Protein AF-A0A7S1DMM5-F1 (afdb_monomer)

pLDDT: mean 71.48, std 22.18, range [32.56, 97.69]

Secondary structure (DSSP, 8-state):
------------------HHHHHHHHHHHHHHHT-SS---TTB--HHHHHHHHHHHHHHHTTPPTT--EEEEPPTT-----S-GGGGTTSEEEE-TT---EEEEEEETTEEEEEE-TT--HHHHHH---

Mean predicted aligned error: 15.07 Å

Sequence (129 aa):
TRIAKAGAKTIKGGVSVSKSSILKQEVEEEAKQQRKGAAFEGFKSLREHQADVQKVSEQVALRQEGQLITTRRRRGDSHCPRSESYKEQTLQVDISSLDGILAVDQVGGGWQALVEPRVTMEMLARTRC

Foldseek 3Di:
DDDDDDDDDDDPDDPCPDPVNVVVVVLVVVVVVVPPDPPDPFADEPVLLVVLVVQQVVLVVVDDPPAAEDEDDPPDDDPPPDDCVVVPRHSYGYSVSQAHWHDWDQDPNRIDTDGGPNHDPVNVVPDDD

Solvent-accessible surface area (backbone atoms only — not comparable to full-atom values): 8493 Å² total; per-residue (Å²): 138,84,88,84,90,83,78,90,80,81,80,83,85,77,83,78,78,48,75,70,56,57,58,52,49,56,59,52,52,58,61,57,70,69,71,80,61,82,90,53,98,47,66,40,54,72,69,57,51,51,54,48,52,49,55,39,50,57,52,58,68,69,55,57,89,92,53,49,76,42,76,43,64,73,95,84,76,68,87,62,87,65,77,68,69,81,53,74,80,27,51,69,36,68,50,75,79,39,41,30,34,64,48,77,47,81,53,95,94,43,81,47,73,45,66,33,92,54,47,44,71,67,57,59,72,66,58,80,130

Structure (mmCIF, N/CA/C/O backbone):
data_AF-A0A7S1DMM5-F1
#
_entry.id   AF-A0A7S1DMM5-F1
#
loop_
_atom_site.group_PDB
_atom_site.id
_atom_site.type_symbol
_atom_site.label_atom_id
_atom_site.label_alt_id
_atom_site.label_comp_id
_atom_site.label_asym_id
_atom_site.label_entity_id
_atom_site.label_seq_id
_atom_site.pdbx_PDB_ins_code
_atom_site.Cartn_x
_atom_site.Cartn_y
_atom_site.Cartn_z
_atom_site.occupancy
_atom_site.B_iso_or_equiv
_atom_site.auth_seq_id
_atom_site.auth_comp_id
_atom_site.auth_asym_id
_atom_site.auth_atom_id
_atom_site.pdbx_PDB_model_num
ATOM 1 N N . THR A 1 1 ? 44.134 -62.666 26.534 1.00 36.12 1 THR A N 1
ATOM 2 C CA . THR A 1 1 ? 44.958 -62.468 25.323 1.00 36.12 1 THR A CA 1
ATOM 3 C C . THR A 1 1 ? 44.084 -61.923 24.208 1.00 36.12 1 THR A C 1
ATOM 5 O O . THR A 1 1 ? 43.072 -62.538 23.921 1.00 36.12 1 THR A O 1
ATOM 8 N N . ARG A 1 2 ? 44.492 -60.783 23.626 1.00 33.69 2 ARG A N 1
ATOM 9 C CA . ARG A 1 2 ? 44.029 -60.129 22.377 1.00 33.69 2 ARG A CA 1
ATOM 10 C C . ARG A 1 2 ? 42.627 -59.495 22.319 1.00 33.69 2 ARG A C 1
ATOM 12 O O . ARG A 1 2 ? 41.638 -60.103 21.939 1.00 33.69 2 ARG A O 1
ATOM 19 N N . ILE A 1 3 ? 42.650 -58.186 22.573 1.00 38.72 3 ILE A N 1
ATOM 20 C CA . ILE A 1 3 ? 41.782 -57.151 22.000 1.00 38.72 3 ILE A CA 1
ATOM 21 C C . ILE A 1 3 ? 42.093 -57.046 20.496 1.00 38.72 3 ILE A C 1
ATOM 23 O O . ILE A 1 3 ? 43.269 -56.983 20.134 1.00 38.72 3 ILE A O 1
ATOM 27 N N . ALA A 1 4 ? 41.076 -56.959 19.636 1.00 39.75 4 ALA A N 1
ATOM 28 C CA . ALA A 1 4 ? 41.236 -56.533 18.245 1.00 39.75 4 ALA A CA 1
ATOM 29 C C . 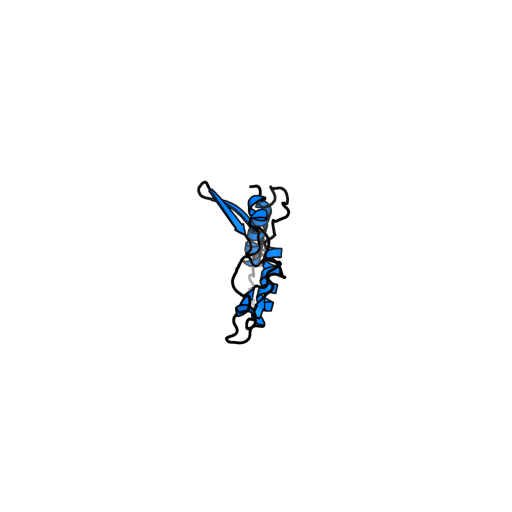ALA A 1 4 ? 40.339 -55.314 17.969 1.00 39.75 4 ALA A C 1
ATOM 31 O O . ALA A 1 4 ? 39.126 -55.423 17.822 1.00 39.75 4 ALA A O 1
ATOM 32 N N . LYS A 1 5 ? 40.982 -54.141 17.942 1.00 38.84 5 LYS A N 1
ATOM 33 C CA . LYS A 1 5 ? 40.499 -52.878 17.372 1.00 38.84 5 LYS A CA 1
ATOM 34 C C . LYS A 1 5 ? 40.654 -52.932 15.848 1.00 38.84 5 LYS A C 1
ATOM 36 O O . LYS A 1 5 ? 41.758 -53.189 15.383 1.00 38.84 5 LYS A O 1
ATOM 41 N N . ALA A 1 6 ? 39.609 -52.575 15.108 1.00 37.62 6 ALA A N 1
ATOM 42 C CA . ALA A 1 6 ? 39.661 -52.019 13.749 1.00 37.62 6 ALA A CA 1
ATOM 43 C C . ALA A 1 6 ? 38.243 -51.528 13.406 1.00 37.62 6 ALA A C 1
ATOM 45 O O . ALA A 1 6 ? 37.292 -52.266 13.608 1.00 37.62 6 ALA A O 1
ATOM 46 N N . GLY A 1 7 ? 37.956 -50.324 12.927 1.00 32.56 7 GLY A N 1
ATOM 47 C CA . GLY A 1 7 ? 38.735 -49.129 12.648 1.00 32.56 7 GLY A CA 1
ATOM 48 C C . GLY A 1 7 ? 37.713 -48.087 12.184 1.00 32.56 7 GLY A C 1
ATOM 49 O O . GLY A 1 7 ? 37.058 -48.281 11.163 1.00 32.56 7 GLY A O 1
ATOM 50 N N . ALA A 1 8 ? 37.519 -47.019 12.959 1.00 34.31 8 ALA A N 1
ATOM 51 C CA . ALA A 1 8 ? 36.659 -45.911 12.566 1.00 34.31 8 ALA A CA 1
ATOM 52 C C . ALA A 1 8 ? 37.339 -45.148 11.419 1.00 34.31 8 ALA A C 1
ATOM 54 O O . ALA A 1 8 ? 38.353 -44.481 11.621 1.00 34.31 8 ALA A O 1
ATOM 55 N N . LYS A 1 9 ? 36.802 -45.275 10.201 1.00 38.09 9 LYS A N 1
ATOM 56 C CA . LYS A 1 9 ? 37.155 -44.401 9.079 1.00 38.09 9 LYS A CA 1
ATOM 57 C C . LYS A 1 9 ? 36.395 -43.087 9.239 1.00 38.09 9 LYS A C 1
ATOM 59 O O . LYS A 1 9 ? 35.219 -42.991 8.907 1.00 38.09 9 LYS A O 1
ATOM 64 N N . THR A 1 10 ? 37.089 -42.080 9.754 1.00 33.09 10 THR A N 1
ATOM 65 C CA . THR A 1 10 ? 36.652 -40.684 9.759 1.00 33.09 10 THR A CA 1
ATOM 66 C C . THR A 1 10 ? 36.599 -40.177 8.320 1.00 33.09 10 THR A C 1
ATOM 68 O O . THR A 1 10 ? 37.634 -39.910 7.710 1.00 33.09 10 THR A O 1
ATOM 71 N N . ILE A 1 11 ? 35.396 -40.053 7.766 1.00 40.38 11 ILE A N 1
ATOM 72 C CA . ILE A 1 11 ? 35.171 -39.373 6.491 1.00 40.38 11 ILE A CA 1
ATOM 73 C C . ILE A 1 11 ? 35.142 -37.873 6.803 1.00 40.38 11 ILE A C 1
ATOM 75 O O . ILE A 1 11 ? 34.196 -37.363 7.399 1.00 40.38 11 ILE A O 1
ATOM 79 N N . LYS A 1 12 ? 36.232 -37.172 6.479 1.00 38.94 12 LYS A N 1
ATOM 80 C CA . LYS A 1 12 ? 36.279 -35.706 6.479 1.00 38.94 12 LYS A CA 1
ATOM 81 C C . LYS A 1 12 ? 35.443 -35.191 5.307 1.00 38.94 12 LYS A C 1
ATOM 83 O O . LYS A 1 12 ? 35.666 -35.615 4.180 1.00 38.94 12 LYS A O 1
ATOM 88 N N . GLY A 1 13 ? 34.571 -34.224 5.578 1.00 38.66 13 GLY A N 1
ATOM 89 C CA . GLY A 1 13 ? 33.978 -33.367 4.549 1.00 38.66 13 GLY A CA 1
ATOM 90 C C . GLY A 1 13 ? 32.559 -33.750 4.145 1.00 38.66 13 GLY A C 1
ATOM 91 O O . GLY A 1 13 ? 32.332 -34.231 3.045 1.00 38.66 13 GLY A O 1
ATOM 92 N N . GLY A 1 14 ? 31.595 -33.474 5.020 1.00 33.56 14 GLY A N 1
ATOM 93 C CA . GLY A 1 14 ? 30.191 -33.346 4.644 1.00 33.56 14 GLY A CA 1
ATOM 94 C C . GLY A 1 14 ? 29.725 -31.963 5.061 1.00 33.56 14 GLY A C 1
ATOM 95 O O . GLY A 1 14 ? 29.290 -31.783 6.194 1.00 33.56 14 GLY A O 1
ATOM 96 N N . VAL A 1 15 ? 29.889 -30.972 4.183 1.00 37.69 15 VAL A N 1
ATOM 97 C CA . VAL A 1 15 ? 29.257 -29.661 4.359 1.00 37.69 15 VAL A CA 1
ATOM 98 C C . VAL A 1 15 ? 27.755 -29.914 4.364 1.00 37.69 15 VAL A C 1
ATOM 100 O O . VAL A 1 15 ? 27.183 -30.297 3.346 1.00 37.69 15 VAL A O 1
ATOM 103 N N . SER A 1 16 ? 27.120 -29.739 5.520 1.00 41.06 16 SER A N 1
ATOM 104 C CA . SER A 1 16 ? 25.671 -29.645 5.620 1.00 41.06 16 SER A CA 1
ATOM 105 C C . SER A 1 16 ? 25.252 -28.354 4.923 1.00 41.06 16 SER A C 1
ATOM 107 O O . SER A 1 16 ? 25.162 -27.286 5.530 1.00 41.06 16 SER A O 1
ATOM 109 N N . VAL A 1 17 ? 25.035 -28.430 3.609 1.00 40.97 17 VAL A N 1
ATOM 110 C CA . VAL A 1 17 ? 24.385 -27.348 2.872 1.00 40.97 17 VAL A CA 1
ATOM 111 C C . VAL A 1 17 ? 22.955 -27.303 3.392 1.00 40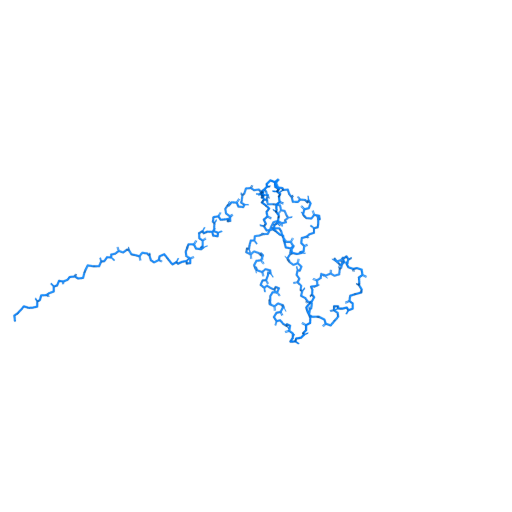.97 17 VAL A C 1
ATOM 113 O O . VAL A 1 17 ? 22.081 -28.072 3.001 1.00 40.97 17 VAL A O 1
ATOM 116 N N . SER A 1 18 ? 22.760 -26.461 4.398 1.00 45.09 18 SER A N 1
ATOM 117 C CA . SER A 1 18 ? 21.465 -26.228 5.011 1.00 45.09 18 SER A CA 1
ATOM 118 C C . SER A 1 18 ? 20.550 -25.663 3.923 1.00 45.09 18 SER A C 1
ATOM 120 O O . SER A 1 18 ? 20.989 -24.821 3.143 1.00 45.09 18 SER A O 1
ATOM 122 N N . LYS A 1 19 ? 19.285 -26.099 3.842 1.00 46.69 19 LYS A N 1
ATOM 123 C CA . LYS A 1 19 ? 18.287 -25.570 2.878 1.00 4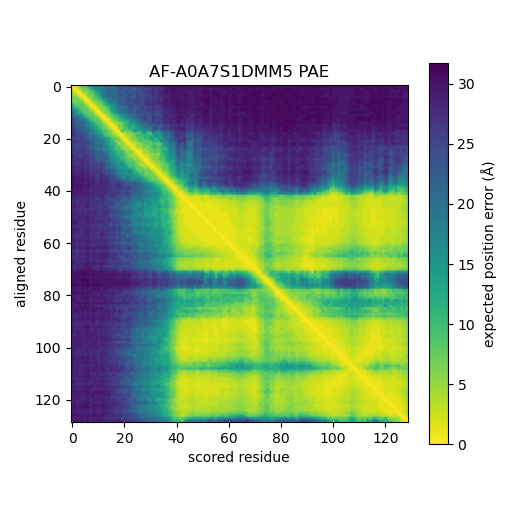6.69 19 LYS A CA 1
ATOM 124 C C . LYS A 1 19 ? 18.207 -24.032 2.867 1.00 46.69 19 LYS A C 1
ATOM 126 O O . LYS A 1 19 ? 17.846 -23.433 1.863 1.00 46.69 19 LYS A O 1
ATOM 131 N N . SER A 1 20 ? 18.607 -23.397 3.966 1.00 46.41 20 SER A N 1
ATOM 132 C CA . SER A 1 20 ? 18.768 -21.952 4.128 1.00 46.41 20 SER A CA 1
ATOM 133 C C . SER A 1 20 ? 19.859 -21.313 3.254 1.00 46.41 20 SER A C 1
ATOM 135 O O . SER A 1 20 ? 19.784 -20.115 3.004 1.00 46.41 20 SER A O 1
ATOM 137 N N . SER A 1 21 ? 20.855 -22.063 2.778 1.00 43.53 21 SER A N 1
ATOM 138 C CA . SER A 1 21 ? 21.899 -21.566 1.870 1.00 43.53 21 SER A CA 1
ATOM 139 C C . SER A 1 21 ? 21.444 -21.536 0.410 1.00 43.53 21 SER A C 1
ATOM 141 O O . SER A 1 21 ? 21.833 -20.633 -0.320 1.00 43.53 21 SER A O 1
ATOM 143 N N . ILE A 1 22 ? 20.582 -22.474 0.005 1.00 42.53 22 ILE A N 1
ATOM 144 C CA . ILE A 1 22 ? 20.029 -22.546 -1.358 1.00 42.53 22 ILE A CA 1
ATOM 145 C C . ILE A 1 22 ? 19.016 -21.415 -1.578 1.00 42.53 22 ILE A C 1
ATOM 147 O O . ILE A 1 22 ? 19.127 -20.670 -2.544 1.00 42.53 22 ILE A O 1
ATOM 151 N N . LEU A 1 23 ? 18.131 -21.185 -0.602 1.00 45.25 23 LEU A N 1
ATOM 152 C CA . LEU A 1 23 ? 17.177 -20.068 -0.636 1.00 45.25 23 LEU A CA 1
ATOM 153 C C . LEU A 1 23 ? 17.862 -18.692 -0.652 1.00 45.25 23 LEU A C 1
ATOM 155 O O . LEU A 1 23 ? 17.333 -17.745 -1.219 1.00 45.25 23 LEU A O 1
ATOM 159 N N . LYS A 1 24 ? 19.049 -18.559 -0.046 1.00 46.69 24 LYS A N 1
ATOM 160 C CA . LYS A 1 24 ? 19.819 -17.307 -0.098 1.00 46.69 24 LYS A CA 1
ATOM 161 C C . LYS A 1 24 ? 20.440 -17.055 -1.470 1.00 46.69 24 LYS A C 1
ATOM 163 O O . LYS A 1 24 ? 20.545 -15.899 -1.852 1.00 46.69 24 LYS A O 1
ATOM 168 N N . GLN A 1 25 ? 20.832 -18.107 -2.190 1.00 45.62 25 GLN A N 1
ATOM 169 C CA . GLN A 1 25 ? 21.426 -17.978 -3.522 1.00 45.62 25 GLN A CA 1
ATOM 170 C C . GLN A 1 25 ? 20.378 -17.668 -4.599 1.00 45.62 25 GLN A C 1
ATOM 172 O O . GLN A 1 25 ? 20.658 -16.852 -5.470 1.00 45.62 25 GLN A O 1
ATOM 177 N N . GLU A 1 26 ? 19.167 -18.227 -4.507 1.00 44.34 26 GLU A N 1
ATOM 178 C CA . GLU A 1 26 ? 18.071 -17.906 -5.442 1.00 44.34 26 GLU A CA 1
ATOM 179 C C . GLU A 1 26 ? 17.616 -16.441 -5.313 1.00 44.34 26 GLU A C 1
ATOM 181 O O . GLU A 1 26 ? 17.483 -15.745 -6.318 1.00 44.34 26 GLU A O 1
ATOM 186 N N . VAL A 1 27 ? 17.503 -15.923 -4.082 1.00 49.94 27 VAL A N 1
ATOM 187 C CA . VAL A 1 27 ? 17.165 -14.506 -3.829 1.00 49.94 27 VAL A CA 1
ATOM 188 C C . VAL A 1 27 ? 18.269 -13.554 -4.319 1.00 49.94 27 VAL A C 1
ATOM 190 O O . VAL A 1 27 ? 17.994 -12.426 -4.728 1.00 49.94 27 VAL A O 1
ATOM 193 N N . GLU A 1 28 ? 19.532 -13.984 -4.281 1.00 46.25 28 GLU A N 1
ATOM 194 C CA . GLU A 1 28 ? 20.670 -13.158 -4.700 1.00 46.25 28 GLU A CA 1
ATOM 195 C C . GLU A 1 28 ? 20.865 -13.136 -6.230 1.00 46.25 28 GLU A C 1
ATOM 197 O O . GLU A 1 28 ? 21.346 -12.136 -6.768 1.00 46.25 28 GLU A O 1
ATOM 202 N N . GLU A 1 29 ? 20.464 -14.196 -6.942 1.00 47.38 29 GLU A N 1
ATOM 203 C CA . GLU A 1 29 ? 20.469 -14.255 -8.413 1.00 47.38 29 GLU A CA 1
ATOM 204 C C . GLU A 1 29 ? 19.303 -13.459 -9.032 1.00 47.38 29 GLU A C 1
ATOM 206 O O . GLU A 1 29 ? 19.543 -12.678 -9.957 1.00 47.38 29 GLU A O 1
ATOM 211 N N . GLU A 1 30 ? 18.082 -13.519 -8.477 1.00 47.12 30 GLU A N 1
ATOM 212 C CA . GLU A 1 30 ? 16.967 -12.658 -8.931 1.00 47.12 30 GLU A CA 1
ATOM 213 C C . GLU A 1 30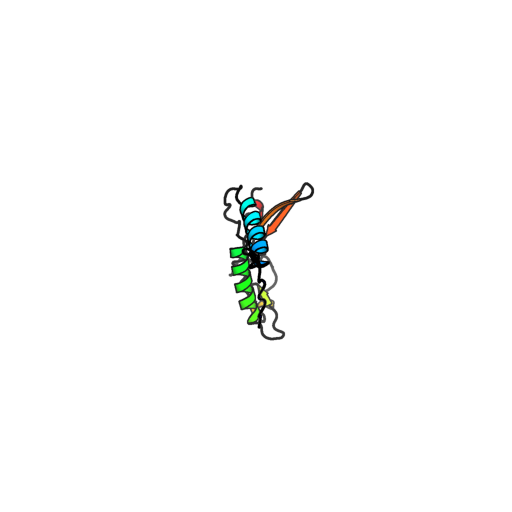 ? 17.283 -11.163 -8.740 1.00 47.12 30 GLU A C 1
ATOM 215 O O . GLU A 1 30 ? 17.036 -10.336 -9.623 1.00 47.12 30 GLU A O 1
ATOM 220 N N . ALA A 1 31 ? 17.943 -10.804 -7.633 1.00 47.78 31 ALA A N 1
ATOM 221 C CA . ALA A 1 31 ? 18.372 -9.429 -7.372 1.00 47.78 31 ALA A CA 1
ATOM 222 C C . ALA A 1 31 ? 19.464 -8.926 -8.341 1.00 47.78 31 ALA A C 1
ATOM 224 O O . ALA A 1 31 ? 19.652 -7.713 -8.490 1.00 47.78 31 ALA A O 1
ATOM 225 N N . LYS A 1 32 ? 20.208 -9.827 -8.999 1.00 44.47 32 LYS A N 1
ATOM 226 C CA . LYS A 1 32 ? 21.240 -9.459 -9.982 1.00 44.47 32 LYS A CA 1
ATOM 227 C C . LYS A 1 32 ? 20.671 -9.232 -11.379 1.00 44.47 32 LYS A C 1
ATOM 229 O O . LYS A 1 32 ? 21.217 -8.393 -12.098 1.00 44.47 32 LYS A O 1
ATOM 234 N N . GLN A 1 33 ? 19.567 -9.884 -11.749 1.00 44.19 33 GLN A N 1
ATOM 235 C CA . GLN A 1 33 ? 18.891 -9.617 -13.026 1.00 44.19 33 GLN A CA 1
ATOM 236 C C . GLN A 1 33 ? 18.150 -8.272 -13.050 1.00 44.19 33 GLN A C 1
ATOM 238 O O . GLN A 1 33 ? 18.047 -7.661 -14.110 1.00 44.19 33 GLN A O 1
ATOM 243 N N . GLN A 1 34 ? 17.767 -7.725 -11.893 1.00 50.84 34 GLN A N 1
ATOM 244 C CA . GLN A 1 34 ? 17.122 -6.406 -11.793 1.00 50.84 34 GLN A CA 1
ATOM 245 C C . GLN A 1 34 ? 18.070 -5.200 -11.983 1.00 50.84 34 GLN A C 1
ATOM 247 O O . GLN A 1 34 ? 17.621 -4.057 -12.001 1.00 50.84 34 GLN A O 1
ATOM 252 N N . ARG A 1 35 ? 19.389 -5.403 -12.137 1.00 51.44 35 ARG A N 1
ATOM 253 C CA . ARG A 1 35 ? 20.394 -4.313 -12.169 1.00 51.44 35 ARG A CA 1
ATOM 254 C C . ARG A 1 35 ? 20.905 -3.938 -13.565 1.00 51.44 35 ARG A C 1
ATOM 256 O O . ARG A 1 35 ? 22.061 -3.538 -13.713 1.00 51.44 35 ARG A O 1
ATOM 263 N N . LYS A 1 36 ? 20.072 -4.038 -14.600 1.00 42.03 36 LYS A N 1
ATOM 264 C CA . LYS A 1 36 ? 20.365 -3.453 -15.922 1.00 42.03 36 LYS A CA 1
ATOM 265 C C . LYS A 1 36 ? 19.203 -2.602 -16.428 1.00 42.03 36 LYS A C 1
ATOM 267 O O . LYS A 1 36 ? 18.612 -2.868 -17.461 1.00 42.03 36 LYS A O 1
ATOM 272 N N . GLY A 1 37 ? 18.927 -1.539 -15.692 1.00 38.75 37 GLY A N 1
ATOM 273 C CA . GLY A 1 37 ? 18.055 -0.442 -16.091 1.00 38.75 37 GLY A CA 1
ATOM 274 C C . GLY A 1 37 ? 18.303 0.697 -15.117 1.00 38.75 37 GLY A C 1
ATOM 275 O O . GLY A 1 37 ? 18.531 0.445 -13.937 1.00 38.75 37 GLY A O 1
ATOM 276 N N . ALA A 1 38 ? 18.382 1.931 -15.607 1.00 39.72 38 ALA A N 1
ATOM 277 C CA . ALA A 1 38 ? 18.610 3.108 -14.778 1.00 39.72 38 ALA A CA 1
ATOM 278 C C . ALA A 1 38 ? 17.691 3.095 -13.543 1.00 39.72 38 ALA A C 1
ATOM 280 O O . ALA A 1 38 ? 16.508 2.788 -13.670 1.00 39.72 38 ALA A O 1
ATOM 281 N N . ALA A 1 39 ? 18.235 3.419 -12.366 1.00 45.03 39 ALA A N 1
ATOM 282 C CA . ALA A 1 39 ? 17.452 3.578 -11.146 1.00 45.03 39 ALA A CA 1
ATOM 283 C C . ALA A 1 39 ? 16.440 4.714 -11.357 1.00 45.03 39 ALA A C 1
ATOM 285 O O . ALA A 1 39 ? 16.762 5.891 -11.212 1.00 45.03 39 ALA A O 1
ATOM 286 N N . PHE A 1 40 ? 15.238 4.359 -11.795 1.00 53.69 40 PHE A N 1
ATOM 287 C CA . PHE A 1 40 ? 14.116 5.273 -11.888 1.00 53.69 40 PHE A CA 1
ATOM 288 C C . PHE A 1 40 ? 13.619 5.553 -10.466 1.00 53.69 40 PHE A C 1
ATOM 290 O O . PHE A 1 40 ? 13.472 4.621 -9.669 1.00 53.69 40 PHE A O 1
ATOM 297 N N . GLU A 1 41 ? 13.394 6.832 -10.150 1.00 60.06 41 GLU A N 1
ATOM 298 C CA . GLU A 1 41 ? 12.751 7.288 -8.912 1.00 60.06 41 GLU A CA 1
ATOM 299 C C . GLU A 1 41 ? 11.338 6.688 -8.845 1.00 60.06 41 GLU A C 1
ATOM 301 O O . GLU A 1 41 ? 10.375 7.246 -9.361 1.00 60.06 41 GLU A O 1
ATOM 306 N N . GLY A 1 42 ? 11.224 5.483 -8.294 1.00 70.12 42 GLY A N 1
ATOM 307 C CA . GLY A 1 42 ? 9.971 4.735 -8.270 1.00 70.12 42 GLY A CA 1
ATOM 308 C C . GLY A 1 42 ? 10.148 3.230 -8.124 1.00 70.12 42 GLY A C 1
ATOM 309 O O . GLY A 1 42 ? 9.220 2.581 -7.653 1.00 70.12 42 GLY A O 1
ATOM 310 N N . PHE A 1 43 ? 11.317 2.666 -8.456 1.00 86.62 43 PHE A N 1
ATOM 311 C CA . PHE A 1 43 ? 11.580 1.259 -8.145 1.00 86.62 43 PHE A CA 1
ATOM 312 C C . PHE A 1 43 ? 11.969 1.084 -6.685 1.00 86.62 43 PHE A C 1
ATOM 314 O O . PHE A 1 43 ? 12.866 1.762 -6.182 1.00 86.62 43 PHE A O 1
ATOM 321 N N . LYS A 1 44 ? 11.307 0.137 -6.027 1.00 91.06 44 LYS A N 1
ATOM 322 C CA . LYS A 1 44 ? 11.565 -0.240 -4.644 1.00 91.06 44 LYS A CA 1
ATOM 323 C C . LYS A 1 44 ? 12.095 -1.667 -4.591 1.00 91.06 44 LYS A C 1
ATOM 325 O O . LYS A 1 44 ? 11.594 -2.557 -5.274 1.00 91.06 44 LYS A O 1
ATOM 330 N N . SER A 1 45 ? 13.103 -1.896 -3.756 1.00 92.31 45 SER A N 1
ATOM 331 C CA . SER A 1 45 ? 13.628 -3.241 -3.530 1.00 92.31 45 SER A CA 1
ATOM 332 C C . SER A 1 45 ? 12.657 -4.105 -2.719 1.00 92.31 45 SER A C 1
ATOM 334 O O . SER A 1 45 ? 11.901 -3.614 -1.878 1.00 92.31 45 SER A O 1
ATOM 336 N N . LEU A 1 46 ? 12.749 -5.430 -2.878 1.00 91.94 46 LEU A N 1
ATOM 337 C CA . LEU A 1 46 ? 11.957 -6.374 -2.079 1.00 91.94 46 LEU A CA 1
ATOM 338 C C . LEU A 1 46 ? 12.159 -6.175 -0.565 1.00 91.94 46 LEU A C 1
ATOM 340 O O . LEU A 1 46 ? 11.219 -6.313 0.213 1.00 91.94 46 LEU A O 1
ATOM 344 N N . ARG A 1 47 ? 13.376 -5.814 -0.140 1.00 93.69 47 ARG A N 1
ATOM 345 C CA . ARG A 1 47 ? 13.692 -5.558 1.273 1.00 93.69 47 ARG A CA 1
ATOM 346 C C . ARG A 1 47 ? 12.941 -4.343 1.818 1.00 93.69 47 ARG A C 1
ATOM 348 O O . ARG A 1 47 ? 12.448 -4.391 2.942 1.00 93.69 47 ARG A O 1
ATOM 355 N N . GLU A 1 48 ? 12.885 -3.259 1.050 1.00 94.12 48 GLU A N 1
ATOM 356 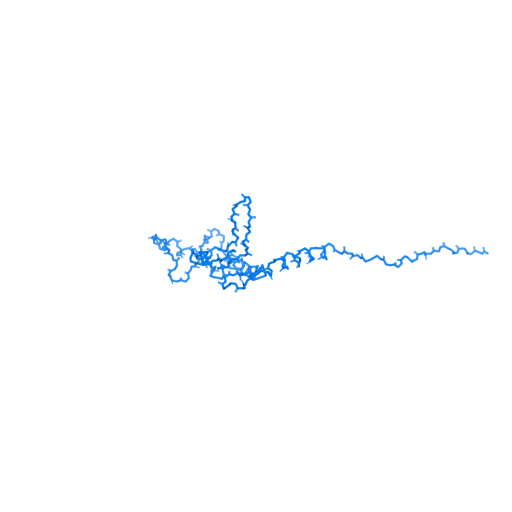C CA . GLU A 1 48 ? 12.145 -2.052 1.430 1.00 94.12 48 GLU A CA 1
ATOM 357 C C . GLU A 1 48 ? 10.643 -2.340 1.490 1.00 94.12 48 GLU A C 1
ATOM 359 O O . GLU A 1 48 ? 10.008 -2.017 2.491 1.00 94.12 48 GLU A O 1
ATOM 364 N N . HIS A 1 49 ? 10.108 -3.050 0.490 1.00 95.00 49 HIS A N 1
ATOM 365 C CA . HIS A 1 49 ? 8.713 -3.495 0.476 1.00 95.00 49 HIS A CA 1
ATOM 366 C C . HIS A 1 49 ? 8.360 -4.304 1.731 1.00 95.00 49 HIS A C 1
ATOM 368 O O . HIS A 1 49 ? 7.401 -3.994 2.433 1.00 95.00 49 HIS A O 1
ATOM 374 N N . GLN A 1 50 ? 9.169 -5.313 2.064 1.00 96.69 50 GLN A N 1
ATOM 375 C CA . GLN A 1 50 ? 8.953 -6.150 3.246 1.00 96.69 50 GLN A CA 1
ATOM 376 C C . GLN A 1 50 ? 8.970 -5.339 4.545 1.00 96.69 50 GLN A C 1
ATOM 378 O O . GLN A 1 50 ? 8.140 -5.572 5.422 1.00 96.69 50 GLN A O 1
ATOM 383 N N . ALA A 1 51 ? 9.889 -4.379 4.672 1.00 97.31 51 ALA A N 1
ATOM 384 C CA . ALA A 1 51 ? 9.951 -3.513 5.843 1.00 97.31 51 ALA A CA 1
ATOM 385 C C . ALA A 1 51 ? 8.698 -2.632 5.974 1.00 97.31 51 ALA A C 1
ATOM 387 O O . ALA A 1 51 ? 8.205 -2.426 7.083 1.00 97.31 51 ALA A O 1
ATOM 388 N N . ASP A 1 52 ? 8.162 -2.131 4.863 1.00 95.25 52 ASP A N 1
ATOM 389 C CA . ASP A 1 52 ? 6.943 -1.325 4.866 1.00 95.25 52 ASP A CA 1
ATOM 390 C C . ASP A 1 52 ? 5.692 -2.166 5.145 1.00 95.25 52 ASP A C 1
ATOM 392 O O . ASP A 1 52 ? 4.870 -1.780 5.979 1.00 95.25 52 ASP A O 1
ATOM 396 N N . VAL A 1 53 ? 5.580 -3.356 4.549 1.00 96.00 53 VAL A N 1
ATOM 397 C CA . VAL A 1 53 ? 4.501 -4.314 4.846 1.00 96.00 53 VAL A CA 1
ATOM 398 C C . VAL A 1 53 ? 4.515 -4.721 6.317 1.00 96.00 53 VAL A C 1
ATOM 400 O O . VAL A 1 53 ? 3.455 -4.779 6.939 1.00 96.00 53 VAL A O 1
ATOM 403 N N . GLN A 1 54 ? 5.693 -4.945 6.902 1.00 97.69 54 GLN A N 1
ATOM 404 C CA . GLN A 1 54 ? 5.821 -5.277 8.319 1.00 97.69 54 GLN A CA 1
ATOM 405 C C . GLN A 1 54 ? 5.264 -4.157 9.212 1.00 97.69 54 GLN A C 1
ATOM 407 O O . GLN A 1 54 ? 4.452 -4.431 10.094 1.00 97.69 54 GLN A O 1
ATOM 412 N N . LYS A 1 55 ? 5.598 -2.889 8.935 1.00 95.44 55 LYS A N 1
ATOM 413 C CA . LYS A 1 55 ? 5.042 -1.735 9.669 1.00 95.44 55 LYS A CA 1
ATOM 414 C C . LYS A 1 55 ? 3.523 -1.627 9.523 1.00 95.44 55 LYS A C 1
ATOM 416 O O . LYS A 1 55 ? 2.828 -1.270 10.472 1.00 95.44 55 LYS A O 1
ATOM 421 N N . VAL A 1 56 ? 2.990 -1.905 8.332 1.00 94.06 56 VAL A N 1
ATOM 422 C CA . VAL A 1 56 ? 1.538 -1.926 8.088 1.00 94.06 56 VAL A CA 1
ATOM 423 C C . VAL A 1 56 ? 0.884 -3.059 8.880 1.00 94.06 56 VAL A C 1
ATOM 425 O O . VAL A 1 56 ? -0.142 -2.843 9.522 1.00 94.06 56 VAL A O 1
ATOM 428 N N . SER A 1 57 ? 1.497 -4.244 8.902 1.00 96.00 57 SER A N 1
ATOM 429 C CA . SER A 1 57 ? 1.0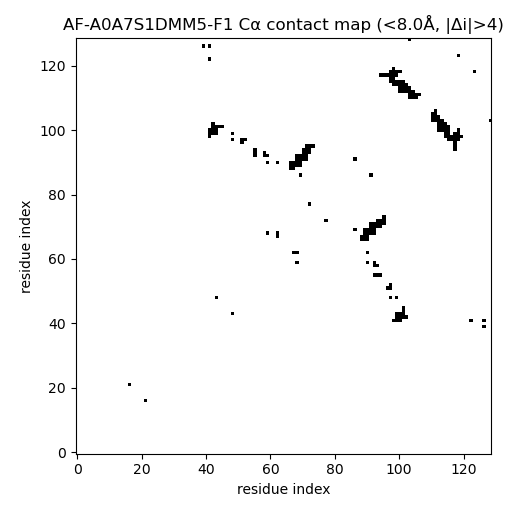20 -5.392 9.677 1.00 96.00 57 SER A CA 1
ATOM 430 C C . SER A 1 57 ? 1.012 -5.110 11.181 1.00 96.00 57 SER A C 1
ATOM 432 O O . SER A 1 57 ? 0.061 -5.478 11.867 1.00 96.00 57 SER A O 1
ATOM 434 N N . GLU A 1 58 ? 2.035 -4.433 11.699 1.00 95.81 58 GLU A N 1
ATOM 435 C CA . GLU A 1 58 ? 2.106 -4.016 13.105 1.00 95.81 58 GLU A CA 1
ATOM 436 C C . GLU A 1 58 ? 0.989 -3.029 13.465 1.00 95.81 58 GLU A C 1
ATOM 438 O O . GLU A 1 58 ? 0.372 -3.164 14.518 1.00 95.81 58 GLU A O 1
ATOM 443 N N . GLN A 1 59 ? 0.656 -2.090 12.573 1.00 93.19 59 GLN A N 1
ATOM 444 C CA . GLN A 1 59 ? -0.495 -1.202 12.763 1.00 93.19 59 GLN A CA 1
ATOM 445 C C . GLN A 1 59 ? -1.819 -1.972 12.743 1.00 93.19 59 GLN A C 1
ATOM 447 O O . GLN A 1 59 ? -2.672 -1.749 13.597 1.00 93.19 59 GLN A O 1
ATOM 452 N N . VAL A 1 60 ? -1.992 -2.900 11.796 1.00 93.00 60 VAL A N 1
ATOM 453 C CA . VAL A 1 60 ? -3.185 -3.760 11.696 1.00 93.00 60 VAL A CA 1
ATOM 454 C C . VAL A 1 60 ? -3.369 -4.613 12.954 1.00 93.00 60 VAL A C 1
ATOM 456 O O . VAL A 1 60 ? -4.502 -4.831 13.378 1.00 93.00 60 VAL A O 1
ATOM 459 N N . ALA A 1 61 ? -2.281 -5.053 13.588 1.00 95.31 61 ALA A N 1
ATOM 460 C CA . ALA A 1 61 ? -2.329 -5.840 14.818 1.00 95.31 61 ALA A CA 1
ATOM 461 C C . ALA A 1 61 ? -2.906 -5.072 16.026 1.00 95.31 61 ALA A C 1
ATOM 463 O O . ALA A 1 61 ? -3.345 -5.700 16.984 1.00 95.31 61 ALA A O 1
ATOM 464 N N . LEU A 1 62 ? -2.967 -3.734 15.978 1.00 91.69 62 LEU A N 1
ATOM 465 C CA . LEU A 1 62 ? -3.590 -2.899 17.018 1.00 91.69 62 LEU A CA 1
ATOM 466 C C . LEU A 1 62 ? -5.130 -2.908 16.967 1.00 91.69 62 LEU A C 1
ATOM 468 O O . LEU A 1 6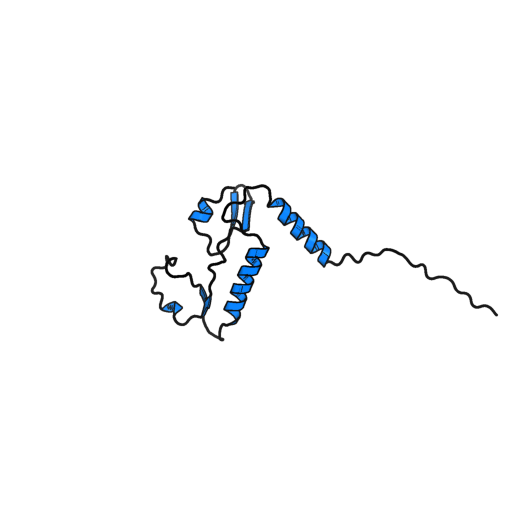2 ? -5.782 -2.286 17.807 1.00 91.69 62 LEU A O 1
ATOM 472 N N . ARG A 1 63 ? -5.721 -3.571 15.968 1.00 94.38 63 ARG A N 1
ATOM 473 C CA . ARG A 1 63 ? -7.169 -3.632 15.751 1.00 94.38 63 ARG A CA 1
ATOM 474 C C . ARG A 1 63 ? -7.874 -4.360 16.890 1.00 94.38 63 ARG A C 1
ATOM 476 O O . ARG A 1 63 ? -7.540 -5.496 17.214 1.00 94.38 63 ARG A O 1
ATOM 483 N N . GLN A 1 64 ? -8.928 -3.745 17.416 1.00 92.06 64 GLN A N 1
ATOM 484 C CA . GLN A 1 64 ? -9.844 -4.419 18.335 1.00 92.06 64 GLN A CA 1
ATOM 485 C C . GLN A 1 64 ? -10.718 -5.437 17.588 1.00 92.06 64 GLN A C 1
ATOM 487 O O . GLN A 1 64 ? -11.014 -5.285 16.400 1.00 92.06 64 GLN A O 1
ATOM 492 N N . GLU A 1 65 ? -11.157 -6.493 18.267 1.00 91.44 65 GLU A N 1
ATOM 493 C CA . GLU A 1 65 ? -12.056 -7.473 17.655 1.00 91.44 65 GLU A CA 1
ATOM 494 C C . GLU A 1 65 ? -13.334 -6.794 17.125 1.00 91.44 65 GLU A C 1
ATOM 496 O O . GLU A 1 65 ? -13.903 -5.912 17.763 1.00 91.44 65 GLU A O 1
ATOM 501 N N . GLY A 1 66 ? -13.749 -7.148 15.906 1.00 88.75 66 GLY A N 1
ATOM 502 C CA . GLY A 1 66 ? -14.896 -6.526 15.232 1.00 88.75 66 GLY A CA 1
ATOM 503 C C . GLY A 1 66 ? -14.650 -5.125 14.650 1.00 88.75 66 GLY A C 1
ATOM 504 O O . GLY A 1 66 ? -15.475 -4.647 13.874 1.00 88.75 66 GLY A O 1
ATOM 505 N N . GLN A 1 67 ? -13.516 -4.477 14.935 1.00 90.94 67 GLN A N 1
ATOM 506 C CA . GLN A 1 67 ? -13.214 -3.146 14.404 1.00 90.94 67 GLN A CA 1
ATOM 507 C C . GLN A 1 67 ? -12.846 -3.211 12.915 1.00 90.94 67 GLN A C 1
ATOM 509 O O . GLN A 1 67 ? -11.976 -3.978 12.498 1.00 90.94 67 GLN A O 1
ATOM 514 N N . LEU A 1 68 ? -13.482 -2.388 12.083 1.00 90.44 68 LEU A N 1
ATOM 515 C CA . LEU A 1 68 ? -13.122 -2.274 10.668 1.00 90.44 68 LEU A CA 1
ATOM 516 C C . LEU A 1 68 ? -11.786 -1.536 10.506 1.00 90.44 68 LEU A C 1
ATOM 518 O O . LEU A 1 68 ? -11.455 -0.656 11.300 1.00 90.44 68 LEU A O 1
ATOM 522 N N . ILE A 1 69 ? -11.037 -1.874 9.457 1.00 89.88 69 ILE A N 1
ATOM 523 C CA . ILE A 1 69 ? -9.796 -1.187 9.085 1.00 89.88 69 ILE A CA 1
ATOM 524 C C . ILE A 1 69 ? -10.046 -0.377 7.823 1.00 89.88 69 ILE A C 1
ATOM 526 O O . ILE A 1 69 ? -10.628 -0.879 6.861 1.00 89.88 69 ILE A O 1
ATOM 530 N N . THR A 1 70 ? -9.557 0.855 7.804 1.00 88.25 70 THR A N 1
ATOM 531 C CA . THR A 1 70 ? -9.431 1.632 6.574 1.00 88.25 70 THR A CA 1
ATOM 532 C C . THR A 1 70 ? -7.999 2.107 6.410 1.00 88.25 70 THR A C 1
ATOM 534 O O . THR A 1 70 ? -7.248 2.257 7.369 1.00 88.25 70 THR A O 1
ATOM 537 N N . THR A 1 71 ? -7.588 2.338 5.171 1.00 86.44 71 THR A N 1
ATOM 538 C CA . THR A 1 71 ? -6.280 2.922 4.885 1.00 86.44 71 THR A CA 1
ATOM 539 C C . THR A 1 71 ? -6.380 4.439 4.945 1.00 86.44 71 THR A C 1
ATOM 541 O O . THR A 1 71 ? -7.255 5.027 4.296 1.00 86.44 71 THR A O 1
ATOM 544 N N . ARG A 1 72 ? -5.465 5.093 5.658 1.00 72.62 72 ARG A N 1
ATOM 545 C CA . ARG A 1 72 ? -5.338 6.547 5.614 1.00 72.62 72 ARG A CA 1
ATOM 546 C C . ARG A 1 72 ? -4.358 6.941 4.522 1.00 72.62 72 ARG A C 1
ATOM 548 O O . ARG A 1 72 ? -3.242 6.440 4.448 1.00 72.62 72 ARG A O 1
ATOM 555 N N . ARG A 1 73 ? -4.767 7.907 3.710 1.00 62.78 73 ARG A N 1
ATOM 556 C CA . ARG A 1 73 ? -3.852 8.781 2.978 1.00 62.78 73 ARG A CA 1
ATOM 557 C C . ARG A 1 73 ? -3.874 10.100 3.754 1.00 62.78 73 ARG A C 1
ATOM 559 O O . ARG A 1 73 ? -4.958 10.525 4.165 1.00 62.78 73 ARG A O 1
ATOM 566 N N 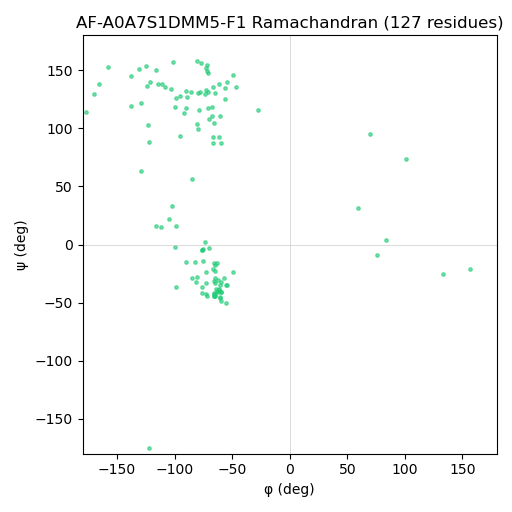. ARG A 1 74 ? -2.728 10.729 4.052 1.00 52.50 74 ARG A N 1
ATOM 567 C CA . ARG A 1 74 ? -2.736 12.106 4.596 1.00 52.50 74 ARG A CA 1
ATOM 568 C C . ARG A 1 74 ? -3.655 12.965 3.701 1.00 52.50 74 ARG A C 1
ATOM 570 O O . ARG A 1 74 ? -3.766 12.670 2.514 1.00 52.50 74 ARG A O 1
ATOM 577 N N . ARG A 1 75 ? -4.363 13.949 4.280 1.00 42.16 75 ARG A N 1
ATOM 578 C CA . ARG A 1 75 ? -5.285 14.884 3.586 1.00 42.16 75 ARG A CA 1
ATOM 579 C C . ARG A 1 75 ? -4.874 15.092 2.111 1.00 42.16 75 ARG A C 1
ATOM 581 O O . ARG A 1 75 ? -3.799 15.639 1.891 1.00 42.16 75 ARG A O 1
ATOM 588 N N . GLY A 1 76 ? -5.706 14.689 1.142 1.00 47.62 76 GLY A N 1
ATOM 589 C CA . GLY A 1 76 ? -5.516 15.059 -0.274 1.00 47.62 76 GLY A CA 1
ATOM 590 C C . GLY A 1 76 ? -5.625 13.953 -1.331 1.00 47.62 76 GLY A C 1
ATOM 591 O O . GLY A 1 76 ? -6.025 14.261 -2.443 1.00 47.62 76 GLY A O 1
ATOM 592 N N . ASP A 1 77 ? -5.391 12.677 -1.014 1.00 55.25 77 ASP A N 1
ATOM 593 C CA . ASP A 1 77 ? -5.296 11.633 -2.065 1.00 55.25 77 ASP A CA 1
ATOM 594 C C . ASP A 1 77 ? -6.526 10.705 -2.168 1.00 55.25 77 ASP A C 1
ATOM 596 O O . ASP A 1 77 ? -6.447 9.568 -2.655 1.00 55.25 77 ASP A O 1
ATOM 600 N N . SER A 1 78 ? -7.673 11.174 -1.680 1.00 58.72 78 SER A N 1
ATOM 601 C CA . SER A 1 78 ? -8.966 10.494 -1.767 1.00 58.72 78 SER A CA 1
ATOM 602 C C . SER A 1 78 ? -9.735 11.030 -2.978 1.00 58.72 78 SER A C 1
ATOM 604 O O . SER A 1 78 ? -10.486 11.988 -2.852 1.00 58.72 78 SER A O 1
ATOM 606 N N . HIS A 1 79 ? -9.622 10.381 -4.142 1.00 71.00 79 HIS A N 1
ATOM 607 C CA . HIS A 1 79 ? -10.549 10.635 -5.263 1.00 71.00 79 HIS A CA 1
ATOM 608 C C . HIS A 1 79 ? -11.966 10.101 -4.993 1.00 71.00 79 HIS A C 1
ATOM 610 O O . HIS A 1 79 ? -12.855 10.248 -5.826 1.00 71.00 79 HIS A O 1
ATOM 616 N N . CYS A 1 80 ? -12.182 9.443 -3.848 1.00 72.25 80 CYS A N 1
ATOM 617 C CA . CYS A 1 80 ? -13.493 8.957 -3.455 1.00 72.25 80 CYS A CA 1
ATOM 618 C C . CYS A 1 80 ? -14.384 10.153 -3.083 1.00 72.25 80 CYS A C 1
ATOM 620 O O . CYS A 1 80 ? -14.085 10.829 -2.100 1.00 72.25 80 CYS A O 1
ATOM 622 N N . PRO A 1 81 ? -15.491 10.391 -3.806 1.00 69.25 81 PRO A N 1
ATOM 623 C CA . PRO A 1 81 ? -16.390 11.507 -3.519 1.00 69.25 81 PRO A CA 1
ATOM 624 C C . PRO A 1 81 ? -17.289 11.243 -2.299 1.00 69.25 81 PRO A C 1
ATOM 626 O O . PRO A 1 81 ? -18.075 12.105 -1.915 1.00 69.25 81 PRO A O 1
ATOM 629 N N . ARG A 1 82 ? -17.232 10.038 -1.708 1.00 69.25 82 ARG A N 1
ATOM 630 C CA . ARG A 1 82 ? -18.035 9.683 -0.531 1.00 69.25 82 ARG A CA 1
ATOM 631 C C . ARG A 1 82 ? -17.530 10.426 0.701 1.00 69.25 82 ARG A C 1
ATOM 633 O O . ARG A 1 82 ? -16.326 10.622 0.858 1.00 69.25 82 ARG A O 1
ATOM 640 N N . SER A 1 83 ? -18.452 10.758 1.60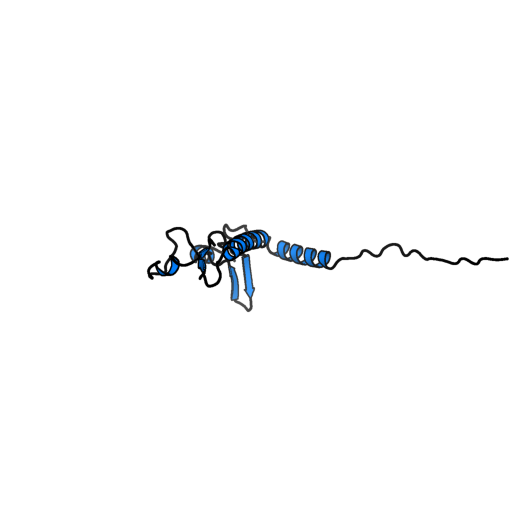3 1.00 72.75 83 SER A N 1
ATOM 641 C CA . SER A 1 83 ? -18.110 11.328 2.906 1.00 72.75 83 SER A CA 1
ATOM 642 C C . SER A 1 83 ? -17.117 10.430 3.639 1.00 72.75 83 SER A C 1
ATOM 644 O O . SER A 1 83 ? -17.245 9.207 3.628 1.00 72.75 83 SER A O 1
ATOM 646 N N . GLU A 1 84 ? -16.138 11.025 4.316 1.00 73.62 84 GLU A N 1
ATOM 647 C CA . GLU A 1 84 ? -15.160 10.263 5.102 1.00 73.62 84 GLU A CA 1
ATOM 648 C C . GLU A 1 84 ? -15.740 9.705 6.412 1.00 73.62 84 GLU A C 1
ATOM 650 O O . GLU A 1 84 ? -15.025 9.031 7.148 1.00 73.62 84 GLU A O 1
ATOM 655 N N . SER A 1 85 ? -17.036 9.911 6.675 1.00 73.88 85 SER A N 1
ATOM 656 C CA . SER A 1 85 ? -17.735 9.471 7.889 1.00 73.88 85 SER A CA 1
ATOM 657 C C . SER A 1 85 ? -17.590 7.974 8.170 1.00 73.88 85 SER A C 1
ATOM 659 O O . SER A 1 85 ? -17.430 7.572 9.318 1.00 73.88 85 SER A O 1
ATOM 661 N N . TYR A 1 86 ? -17.543 7.129 7.134 1.00 75.06 86 TYR A N 1
ATOM 662 C CA . TYR A 1 86 ? -17.317 5.689 7.312 1.00 75.06 86 TYR A CA 1
ATOM 663 C C . TYR A 1 86 ? -15.920 5.350 7.854 1.00 75.06 86 TYR A C 1
ATOM 665 O O . TYR A 1 86 ? -15.717 4.225 8.291 1.00 75.06 86 TYR A O 1
ATOM 673 N N . LYS A 1 87 ? -14.953 6.280 7.814 1.00 76.31 87 LYS A N 1
ATOM 674 C CA . LYS A 1 87 ? -13.594 6.091 8.347 1.00 76.31 87 LYS A CA 1
ATOM 675 C C . LYS A 1 87 ? -13.470 6.502 9.817 1.00 76.31 87 LYS A C 1
ATOM 677 O O . LYS A 1 87 ? -12.476 6.141 10.448 1.00 76.31 87 LYS A O 1
ATOM 682 N N . GLU A 1 88 ? -14.436 7.244 10.364 1.00 78.19 88 GLU A N 1
ATOM 683 C CA . GLU A 1 88 ? -14.385 7.782 11.735 1.00 78.19 88 GLU A CA 1
ATOM 684 C C . GLU A 1 88 ? -14.397 6.676 12.796 1.00 78.19 88 GLU A C 1
ATOM 686 O O . GLU A 1 88 ? -13.733 6.794 13.820 1.00 78.19 88 GLU A O 1
ATOM 691 N N . GLN A 1 89 ? -15.095 5.572 12.523 1.00 82.25 89 GLN A N 1
ATOM 692 C CA . GLN A 1 89 ? -15.232 4.433 13.441 1.00 82.25 89 GLN A CA 1
ATOM 693 C C . GLN A 1 89 ? -14.274 3.275 13.120 1.00 82.25 89 GLN A C 1
ATOM 695 O O . GLN A 1 89 ? -14.466 2.149 13.574 1.00 82.25 89 GLN A O 1
ATOM 700 N N . THR A 1 90 ? -13.245 3.525 12.310 1.00 87.75 90 THR A N 1
ATOM 701 C CA . THR A 1 90 ? -12.343 2.478 11.809 1.00 87.75 90 THR A CA 1
ATOM 702 C C . THR A 1 90 ? -10.931 2.687 12.319 1.00 87.75 90 THR A C 1
ATOM 704 O O . THR A 1 90 ? -10.503 3.823 12.526 1.00 87.75 90 THR A O 1
ATOM 707 N N . LEU A 1 91 ? -10.185 1.596 12.484 1.00 89.75 91 LEU A N 1
ATOM 708 C CA . LEU A 1 91 ? -8.745 1.695 12.653 1.00 89.75 91 LEU A CA 1
ATOM 709 C C . LEU A 1 91 ? -8.145 2.184 11.334 1.00 89.75 91 LEU A C 1
ATOM 711 O O . LEU A 1 91 ? -8.256 1.518 10.304 1.00 89.75 91 LEU A O 1
ATOM 715 N N . GLN A 1 92 ? -7.512 3.349 11.375 1.00 87.62 92 GLN A N 1
ATOM 716 C CA . GLN A 1 92 ? -6.879 3.946 10.210 1.00 87.62 92 GLN A CA 1
ATOM 717 C C . GLN A 1 92 ? -5.412 3.527 10.136 1.00 87.62 92 GLN A C 1
ATOM 719 O O . GLN A 1 92 ? -4.613 3.927 10.978 1.00 87.62 92 GLN A O 1
ATOM 724 N N . VAL A 1 93 ? -5.065 2.746 9.115 1.00 90.31 93 VAL A N 1
ATOM 725 C CA . VAL A 1 93 ? -3.707 2.245 8.884 1.00 90.31 93 VAL A CA 1
ATOM 726 C C . VAL A 1 93 ? -3.008 3.113 7.847 1.00 90.31 93 VAL A C 1
ATOM 728 O O . VAL A 1 93 ? -3.532 3.335 6.751 1.00 90.31 93 VAL A O 1
ATOM 731 N N . ASP A 1 94 ? -1.830 3.622 8.193 1.00 87.94 94 ASP A N 1
ATOM 732 C CA . ASP A 1 94 ? -0.992 4.382 7.277 1.00 87.94 94 ASP A CA 1
ATOM 733 C C . ASP A 1 94 ? -0.252 3.426 6.340 1.00 87.94 94 ASP A C 1
ATOM 735 O O . ASP A 1 94 ? 0.576 2.624 6.773 1.00 87.94 94 ASP A O 1
ATOM 739 N N . ILE A 1 95 ? -0.567 3.534 5.051 1.00 90.50 95 ILE A N 1
ATOM 740 C CA . ILE A 1 95 ? 0.086 2.793 3.967 1.00 90.50 95 ILE A CA 1
ATOM 741 C C . ILE A 1 95 ? 0.896 3.723 3.062 1.00 90.50 95 ILE A C 1
ATOM 743 O O . ILE A 1 95 ? 1.199 3.353 1.935 1.00 90.50 95 ILE A O 1
ATOM 747 N N . SER A 1 96 ? 1.176 4.959 3.492 1.00 87.62 96 SER A N 1
ATOM 748 C CA . SER A 1 96 ? 1.813 5.982 2.655 1.00 87.62 96 SER A CA 1
ATOM 749 C C . SER A 1 96 ? 3.159 5.555 2.094 1.00 87.62 96 SER A C 1
ATOM 751 O O . SER A 1 96 ? 3.479 5.980 0.992 1.00 87.62 96 SER A O 1
ATOM 753 N N . SER A 1 97 ? 3.883 4.688 2.802 1.00 89.62 97 SER A N 1
ATOM 754 C CA . SER A 1 97 ? 5.137 4.134 2.317 1.00 89.62 97 SER A CA 1
ATOM 755 C C . SER A 1 97 ? 4.965 3.060 1.251 1.00 89.62 97 SER A C 1
ATOM 757 O O . SER A 1 97 ? 5.949 2.756 0.617 1.00 89.62 97 SER A O 1
ATOM 759 N N . LEU A 1 98 ? 3.783 2.482 1.009 1.00 91.50 98 LEU A N 1
ATOM 760 C CA . LEU A 1 98 ? 3.579 1.439 -0.009 1.00 91.50 98 LEU A CA 1
ATOM 761 C C . LEU A 1 98 ? 3.337 2.031 -1.415 1.00 91.50 98 LEU A C 1
ATOM 763 O O . LEU A 1 98 ? 2.287 1.785 -2.018 1.00 91.50 98 LEU A O 1
ATOM 767 N N . ASP A 1 99 ? 4.263 2.854 -1.905 1.00 90.38 99 ASP A N 1
ATOM 768 C CA . ASP A 1 99 ? 4.195 3.667 -3.127 1.00 90.38 99 ASP A CA 1
ATOM 769 C C . ASP A 1 99 ? 5.219 3.300 -4.223 1.00 90.38 99 ASP A C 1
ATOM 771 O O . ASP A 1 99 ? 5.419 4.071 -5.158 1.00 90.38 99 ASP A O 1
ATOM 775 N N . GLY A 1 100 ? 5.843 2.124 -4.153 1.00 90.94 100 GLY A N 1
ATOM 776 C CA . GLY A 1 100 ? 6.894 1.675 -5.068 1.00 90.94 100 GLY A CA 1
ATOM 777 C C . GLY A 1 100 ? 6.462 0.684 -6.155 1.00 90.94 100 GLY A C 1
ATOM 778 O O . GLY A 1 100 ? 5.495 -0.067 -6.028 1.00 90.94 100 GLY A O 1
ATOM 779 N N . ILE A 1 101 ? 7.239 0.645 -7.233 1.00 92.56 101 ILE A N 1
ATOM 780 C CA . ILE A 1 101 ? 7.178 -0.354 -8.305 1.00 92.56 101 ILE A CA 1
ATOM 781 C C . ILE A 1 101 ? 8.212 -1.434 -7.998 1.00 92.56 101 ILE A C 1
ATOM 783 O O . ILE A 1 101 ? 9.374 -1.129 -7.746 1.00 92.56 101 ILE A O 1
ATOM 787 N N . LEU A 1 102 ? 7.792 -2.695 -7.990 1.00 92.25 102 LEU A N 1
ATOM 788 C CA . LEU A 1 102 ? 8.630 -3.819 -7.562 1.00 92.25 102 LEU A CA 1
ATOM 789 C C . LEU A 1 102 ? 9.249 -4.565 -8.746 1.00 92.25 102 LEU A C 1
ATOM 791 O O . LEU A 1 102 ? 10.383 -5.027 -8.654 1.00 92.25 102 LEU A O 1
ATOM 795 N N . ALA A 1 103 ? 8.510 -4.686 -9.851 1.00 90.12 103 ALA A N 1
ATOM 796 C CA . ALA A 1 103 ? 8.976 -5.346 -11.067 1.00 90.12 103 ALA A CA 1
ATOM 797 C C . ALA A 1 103 ? 8.182 -4.877 -12.290 1.00 90.12 103 ALA A C 1
ATOM 799 O O . ALA A 1 103 ? 7.012 -4.503 -12.170 1.00 90.12 103 ALA A O 1
ATOM 800 N N . VAL A 1 104 ? 8.818 -4.927 -13.460 1.00 89.81 104 VAL A N 1
ATOM 801 C CA . VAL A 1 104 ? 8.185 -4.753 -14.770 1.00 89.81 104 VAL A CA 1
ATOM 802 C C . VAL A 1 104 ? 8.778 -5.799 -15.702 1.00 89.81 104 VAL A C 1
ATOM 804 O O . VAL A 1 104 ? 9.981 -5.785 -15.945 1.00 89.81 104 VAL A O 1
ATOM 807 N N . ASP A 1 105 ? 7.935 -6.682 -16.224 1.00 88.44 105 ASP A N 1
ATOM 808 C CA . ASP A 1 105 ? 8.347 -7.843 -17.007 1.00 88.44 105 ASP A CA 1
ATOM 809 C C . ASP A 1 105 ? 7.547 -7.940 -18.306 1.00 88.44 105 ASP A C 1
ATOM 811 O O . ASP A 1 105 ? 6.382 -7.535 -18.386 1.00 88.44 105 ASP A O 1
ATOM 815 N N . GLN A 1 106 ? 8.161 -8.518 -19.337 1.00 90.19 106 GLN A N 1
ATOM 816 C CA . GLN A 1 106 ? 7.480 -8.821 -20.590 1.00 90.19 106 GLN A CA 1
ATOM 817 C C . GLN A 1 106 ? 6.881 -10.232 -20.518 1.00 90.19 106 GLN A C 1
ATOM 819 O O . GLN A 1 106 ? 7.606 -11.219 -20.401 1.00 90.19 106 GLN A O 1
ATOM 824 N N . VAL A 1 107 ? 5.554 -10.346 -20.605 1.00 90.31 107 VAL A N 1
ATOM 825 C CA . VAL A 1 107 ? 4.825 -11.615 -20.460 1.00 90.31 107 VAL A CA 1
ATOM 826 C C . VAL A 1 107 ? 3.866 -11.790 -21.632 1.00 90.31 107 VAL A C 1
ATOM 828 O O . VAL A 1 107 ? 3.007 -10.947 -21.879 1.00 90.31 107 VAL A O 1
ATOM 831 N N . GLY A 1 108 ? 4.012 -12.888 -22.383 1.00 83.19 108 GLY A N 1
ATOM 832 C CA . GLY A 1 108 ? 3.062 -13.268 -23.440 1.00 83.19 108 GLY A CA 1
ATOM 833 C C . GLY A 1 108 ? 2.879 -12.231 -24.558 1.00 83.19 108 GLY A C 1
ATOM 834 O O . GLY A 1 108 ? 1.786 -12.115 -25.102 1.00 83.19 108 GLY A O 1
ATOM 835 N N . GLY A 1 109 ? 3.918 -11.454 -24.882 1.00 89.25 109 GLY A N 1
ATOM 836 C CA . GLY A 1 109 ? 3.846 -10.383 -25.886 1.00 89.25 109 GLY A CA 1
ATOM 837 C C . GLY A 1 109 ? 3.293 -9.047 -25.369 1.00 89.25 109 GLY A C 1
ATOM 838 O O . GLY A 1 109 ? 3.166 -8.111 -26.155 1.00 89.25 109 GLY A O 1
ATOM 839 N N . GLY A 1 110 ? 3.003 -8.935 -24.070 1.00 88.75 110 GLY A N 1
ATOM 840 C CA . GLY A 1 110 ? 2.635 -7.693 -23.387 1.00 88.75 110 GLY A CA 1
ATOM 841 C C . GLY A 1 110 ? 3.573 -7.362 -22.224 1.00 88.75 110 GLY A C 1
ATOM 842 O O . GLY A 1 110 ? 4.564 -8.054 -21.997 1.00 88.75 110 GLY A O 1
ATOM 843 N N . TRP A 1 111 ? 3.246 -6.302 -21.486 1.00 88.56 111 TRP A N 1
ATOM 844 C CA . TRP A 1 111 ? 3.967 -5.876 -20.284 1.00 88.56 111 TRP A CA 1
ATOM 845 C C . TRP A 1 111 ? 3.111 -6.103 -19.041 1.00 88.56 111 TRP A C 1
ATOM 847 O O . TRP A 1 111 ? 1.915 -5.806 -19.041 1.00 88.56 111 TRP A O 1
ATOM 857 N N . GLN A 1 112 ? 3.737 -6.592 -17.978 1.00 90.50 112 GLN A N 1
ATOM 858 C CA . GLN A 1 112 ? 3.153 -6.727 -16.652 1.00 90.50 112 GLN A CA 1
ATOM 859 C C . GLN A 1 112 ? 4.002 -5.938 -15.656 1.00 90.50 112 GLN A C 1
ATOM 861 O O . GLN A 1 112 ? 5.225 -5.964 -15.728 1.00 90.50 112 GLN A O 1
ATOM 866 N N . ALA A 1 113 ? 3.357 -5.255 -14.712 1.00 90.50 113 ALA A N 1
ATOM 867 C CA . ALA A 1 113 ? 4.036 -4.565 -13.622 1.00 90.50 113 ALA A CA 1
ATOM 868 C C . ALA A 1 113 ? 3.499 -5.047 -12.271 1.00 90.50 113 ALA A C 1
ATOM 870 O O . ALA A 1 113 ? 2.286 -5.176 -12.089 1.00 90.50 113 ALA A O 1
ATOM 871 N N . LEU A 1 114 ? 4.404 -5.287 -11.322 1.00 92.44 114 LEU A N 1
ATOM 872 C CA . LEU A 1 114 ? 4.084 -5.522 -9.917 1.00 92.44 114 LEU A CA 1
ATOM 873 C C . LEU A 1 114 ? 4.309 -4.224 -9.143 1.00 92.44 114 LEU A C 1
ATOM 875 O O . LEU A 1 114 ? 5.420 -3.695 -9.114 1.00 92.44 114 LEU A O 1
ATOM 879 N N . VAL A 1 115 ? 3.245 -3.697 -8.542 1.00 92.94 115 VAL A N 1
ATOM 880 C CA . VAL A 1 115 ? 3.210 -2.327 -8.015 1.00 92.94 115 VAL A CA 1
ATOM 881 C C . VAL A 1 115 ? 2.527 -2.296 -6.657 1.00 92.94 115 VAL A C 1
ATOM 883 O O . VAL A 1 115 ? 1.582 -3.049 -6.409 1.00 92.94 115 VAL A O 1
ATOM 886 N N . GLU A 1 116 ? 3.000 -1.432 -5.767 1.00 92.94 116 GLU A N 1
ATOM 887 C CA . GLU A 1 116 ? 2.383 -1.242 -4.462 1.00 92.94 116 GLU A CA 1
ATOM 888 C C . GLU A 1 116 ? 1.094 -0.387 -4.558 1.00 92.94 116 GLU A C 1
ATOM 890 O O . GLU A 1 116 ? 0.922 0.403 -5.491 1.00 92.94 116 GLU A O 1
ATOM 895 N N . PRO A 1 117 ? 0.153 -0.498 -3.597 1.00 90.06 117 PRO A N 1
ATOM 896 C CA . PRO A 1 117 ? -1.176 0.119 -3.704 1.00 90.06 117 PRO A CA 1
ATOM 897 C C . PRO A 1 117 ? -1.218 1.655 -3.773 1.00 90.06 117 PRO A C 1
ATOM 899 O O . PRO A 1 117 ? -2.272 2.229 -4.072 1.00 90.06 117 PRO A O 1
ATOM 902 N N . ARG A 1 118 ? -0.129 2.352 -3.424 1.00 88.19 118 ARG A N 1
ATOM 903 C CA . ARG A 1 118 ? -0.049 3.821 -3.487 1.00 88.19 118 ARG A CA 1
ATOM 904 C C . ARG A 1 118 ? 0.667 4.349 -4.716 1.00 88.19 118 ARG A C 1
ATOM 906 O O . ARG A 1 118 ? 0.670 5.568 -4.879 1.00 88.19 118 ARG A O 1
ATOM 913 N N . VAL A 1 119 ? 1.187 3.485 -5.586 1.00 88.31 119 VAL A N 1
ATOM 914 C CA . VAL A 1 119 ? 1.762 3.937 -6.854 1.00 88.31 119 VAL A CA 1
ATOM 915 C C . VAL A 1 119 ? 0.701 4.731 -7.620 1.00 88.31 119 VAL A C 1
ATOM 917 O O . VAL A 1 119 ? -0.429 4.276 -7.820 1.00 88.31 119 VAL A O 1
ATOM 920 N N . THR A 1 120 ? 1.039 5.960 -8.004 1.00 85.75 120 THR A N 1
ATOM 921 C CA . THR A 1 120 ? 0.120 6.826 -8.748 1.00 85.75 120 THR A CA 1
ATOM 922 C C . THR A 1 120 ? 0.120 6.464 -10.230 1.00 85.75 120 THR A C 1
ATOM 924 O O . THR A 1 120 ? 1.093 5.925 -10.758 1.00 85.75 120 THR A O 1
ATOM 927 N N . MET A 1 121 ? -0.951 6.819 -10.944 1.00 86.56 121 MET A N 1
ATOM 928 C CA . MET A 1 121 ? -0.992 6.640 -12.401 1.00 86.56 121 MET A CA 1
ATOM 929 C C . MET A 1 121 ? 0.128 7.407 -13.113 1.00 86.56 121 MET A C 1
ATOM 931 O O . MET A 1 121 ? 0.633 6.944 -14.129 1.00 86.56 121 MET A O 1
ATOM 935 N N . GLU A 1 122 ? 0.539 8.556 -12.572 1.00 86.25 122 GLU A N 1
ATOM 936 C CA . GLU A 1 122 ? 1.671 9.324 -13.089 1.00 86.25 122 GLU A CA 1
ATOM 937 C C . GLU A 1 122 ? 2.993 8.564 -12.929 1.00 86.25 122 GLU A C 1
ATOM 939 O O . GLU A 1 122 ? 3.773 8.499 -13.878 1.00 86.25 122 GLU A O 1
ATOM 944 N N . MET A 1 123 ? 3.232 7.948 -11.766 1.00 85.19 123 MET A N 1
ATOM 945 C CA . MET A 1 123 ? 4.417 7.114 -11.540 1.00 85.19 123 MET A CA 1
ATOM 946 C C . MET A 1 123 ? 4.442 5.926 -12.505 1.00 85.19 123 MET A C 1
ATOM 948 O O . MET A 1 123 ? 5.459 5.699 -13.160 1.00 85.19 123 MET A O 1
ATOM 952 N N . LEU A 1 124 ? 3.307 5.235 -12.678 1.00 86.44 124 LEU A N 1
ATOM 953 C CA . LEU A 1 124 ? 3.181 4.146 -13.656 1.00 86.44 124 LEU A CA 1
ATOM 954 C C . LEU A 1 124 ? 3.460 4.622 -15.082 1.00 86.44 124 LEU A C 1
ATOM 956 O O . LEU A 1 124 ? 4.261 4.014 -15.781 1.00 86.44 124 LEU A O 1
ATOM 960 N N . ALA A 1 125 ? 2.855 5.732 -15.510 1.00 86.38 125 ALA A N 1
ATOM 961 C CA . ALA A 1 125 ? 3.019 6.255 -16.867 1.00 86.38 125 ALA A CA 1
ATOM 962 C C . ALA A 1 125 ? 4.456 6.714 -17.167 1.00 86.38 125 ALA A C 1
ATOM 964 O O . ALA A 1 125 ? 4.896 6.679 -18.315 1.00 86.38 125 ALA A O 1
ATOM 965 N N . ARG A 1 126 ? 5.194 7.160 -16.143 1.00 84.31 126 ARG A N 1
ATOM 966 C CA . ARG A 1 126 ? 6.603 7.560 -16.262 1.00 84.31 126 ARG A CA 1
ATOM 967 C C . ARG A 1 126 ? 7.569 6.379 -16.212 1.00 84.31 126 ARG A C 1
ATOM 969 O O . ARG A 1 126 ? 8.732 6.561 -16.573 1.00 84.31 126 ARG A O 1
ATOM 976 N N . THR A 1 127 ? 7.109 5.208 -15.779 1.00 80.56 127 THR A N 1
ATOM 977 C CA . THR A 1 127 ? 7.937 4.006 -15.691 1.00 80.56 127 THR A CA 1
ATOM 978 C C . THR A 1 127 ? 8.304 3.565 -17.095 1.00 80.56 127 THR A C 1
ATOM 980 O O . THR A 1 127 ? 7.451 3.167 -17.885 1.00 80.56 127 THR A O 1
ATOM 983 N N . ARG A 1 128 ? 9.584 3.707 -17.431 1.00 68.25 128 ARG A N 1
ATOM 984 C CA . ARG A 1 128 ? 10.110 3.289 -18.728 1.00 68.25 128 ARG A CA 1
ATOM 985 C C . ARG A 1 128 ? 10.558 1.837 -18.620 1.00 68.25 128 ARG A C 1
ATOM 987 O O . ARG A 1 128 ? 11.317 1.514 -17.708 1.00 68.25 128 ARG A O 1
ATOM 994 N N . CYS A 1 129 ? 10.059 1.014 -19.535 1.00 58.16 129 CYS A N 1
ATOM 995 C CA . CYS A 1 129 ? 10.476 -0.370 -19.739 1.00 58.16 129 CYS A CA 1
ATOM 996 C C . CYS A 1 129 ? 11.626 -0.407 -20.751 1.00 58.16 129 CYS A C 1
ATOM 998 O O . CYS A 1 129 ? 11.581 0.416 -21.699 1.00 58.16 129 CYS A O 1
#

Organism: Hemiselmis andersenii (NCBI:txid464988)

Radius of gyration: 25.51 Å; Cα contacts (8 Å, |Δi|>4): 104; chains: 1; bounding box: 63×78×51 Å